Protein AF-A0A3D3MUW6-F1 (afdb_monomer_lite)

pLDDT: mean 79.42, std 16.76, range [38.03, 97.25]

Secondary structure (DSSP, 8-state):
-HHHHHHHHHHHHHHHHHHHHHHHHHHHHHHHHHHHHHHS--PEE-HHHHHHHSTT---HHHHHHHHHTT-S--EE-TTS-S-EEEEHHHHHHHHHHHHGGGG-------

Radius of gyration: 24.95 Å; chains: 1; bounding box: 66×31×61 Å

Structure (mmCIF, N/CA/C/O backbone):
data_AF-A0A3D3MUW6-F1
#
_entry.id   AF-A0A3D3MUW6-F1
#
loop_
_atom_site.group_PDB
_atom_site.id
_atom_site.type_symbol
_atom_site.label_atom_id
_atom_site.label_alt_id
_atom_site.label_comp_id
_atom_site.label_asym_id
_atom_site.label_entity_id
_atom_site.label_seq_id
_atom_site.pdbx_PDB_ins_code
_atom_site.Cartn_x
_atom_site.Cartn_y
_atom_site.Cartn_z
_atom_site.occupancy
_atom_site.B_iso_or_equiv
_atom_site.auth_seq_id
_atom_site.auth_comp_id
_atom_site.auth_asym_id
_atom_site.auth_atom_id
_atom_site.pdbx_PDB_model_num
ATOM 1 N N . MET A 1 1 ? -43.130 -19.830 37.886 1.00 59.03 1 MET A N 1
ATOM 2 C CA . MET A 1 1 ? -42.783 -20.223 36.500 1.00 59.03 1 MET A CA 1
ATOM 3 C C . MET A 1 1 ? -42.491 -19.011 35.620 1.00 59.03 1 MET A C 1
ATOM 5 O O . MET A 1 1 ? -41.406 -18.978 35.068 1.00 59.03 1 MET A O 1
ATOM 9 N N . ALA A 1 2 ? -43.364 -17.995 35.548 1.00 66.62 2 ALA A N 1
ATOM 10 C CA . ALA A 1 2 ? -43.111 -16.801 34.725 1.00 66.62 2 ALA A CA 1
ATOM 11 C C . ALA A 1 2 ? -41.842 -16.014 35.122 1.00 66.62 2 ALA A C 1
ATOM 13 O O . ALA A 1 2 ? -41.063 -15.651 34.258 1.00 66.62 2 ALA A O 1
ATOM 14 N N . THR A 1 3 ? -41.588 -15.816 36.419 1.00 74.19 3 THR A N 1
ATOM 15 C CA . THR A 1 3 ? -40.439 -15.041 36.931 1.00 74.19 3 THR A CA 1
ATOM 16 C C . THR A 1 3 ? -39.073 -15.655 36.615 1.00 74.19 3 THR A C 1
ATOM 18 O O . THR A 1 3 ? -38.129 -14.926 36.328 1.00 74.19 3 THR A O 1
ATOM 21 N N . GLU A 1 4 ? -38.971 -16.985 36.625 1.00 80.25 4 GLU A N 1
ATOM 22 C CA . GLU A 1 4 ? -37.731 -17.710 36.315 1.00 80.25 4 GLU A CA 1
ATOM 23 C C . GLU A 1 4 ? -37.340 -17.526 34.842 1.00 80.25 4 GLU A C 1
ATOM 25 O O . GLU A 1 4 ? -36.188 -17.249 34.518 1.00 80.25 4 GLU A O 1
ATOM 30 N N . GLN A 1 5 ? -38.332 -17.602 33.947 1.00 81.12 5 GLN A N 1
ATOM 31 C CA . GLN A 1 5 ? -38.128 -17.384 32.516 1.00 81.12 5 GLN A CA 1
ATOM 32 C C . GLN A 1 5 ? -37.751 -15.931 32.215 1.00 81.12 5 GLN A C 1
ATOM 34 O O . GLN A 1 5 ? -36.848 -15.693 31.417 1.00 81.12 5 GLN A O 1
ATOM 39 N N . THR A 1 6 ? -38.382 -14.952 32.870 1.00 82.44 6 THR A N 1
ATOM 40 C CA . THR A 1 6 ? -38.025 -13.536 32.681 1.00 82.44 6 THR A CA 1
ATOM 41 C C . THR A 1 6 ? -36.600 -13.237 33.152 1.00 82.44 6 THR A C 1
ATOM 43 O O . THR A 1 6 ? -35.892 -12.461 32.508 1.00 82.44 6 THR A O 1
ATOM 46 N N . ASN A 1 7 ? -36.152 -13.884 34.233 1.00 84.75 7 ASN A N 1
ATOM 47 C CA . ASN A 1 7 ? -34.780 -13.753 34.723 1.00 84.75 7 ASN A CA 1
ATOM 48 C C . ASN A 1 7 ? -33.766 -14.376 33.756 1.00 84.75 7 ASN A C 1
ATOM 50 O O . ASN A 1 7 ? -32.767 -13.736 33.438 1.00 84.75 7 ASN A O 1
ATOM 54 N N . GLN A 1 8 ? -34.047 -15.566 33.218 1.00 92.00 8 GLN A N 1
ATOM 55 C CA . GLN A 1 8 ? -33.185 -16.198 32.2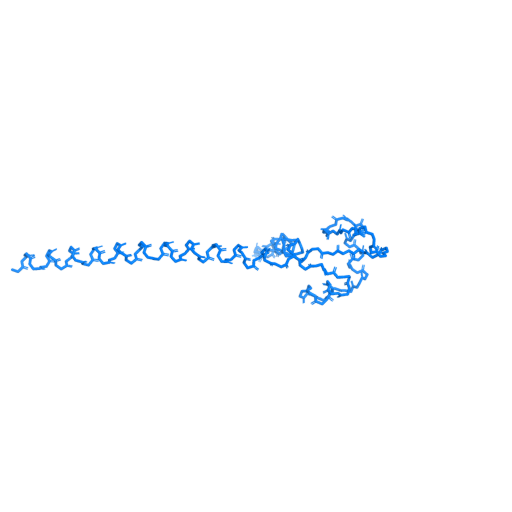10 1.00 92.00 8 GLN A CA 1
ATOM 56 C C . GLN A 1 8 ? -33.076 -15.368 30.927 1.00 92.00 8 GLN A C 1
ATOM 58 O O . GLN A 1 8 ? -31.987 -15.221 30.377 1.00 92.00 8 GLN A O 1
ATOM 63 N N . ILE A 1 9 ? -34.185 -14.788 30.459 1.00 91.69 9 ILE A N 1
ATOM 64 C CA . ILE A 1 9 ? -34.180 -13.923 29.271 1.00 91.69 9 ILE A CA 1
ATOM 65 C C . ILE A 1 9 ? -33.343 -12.666 29.525 1.00 91.69 9 ILE A C 1
ATOM 67 O O . ILE A 1 9 ? -32.526 -12.305 28.681 1.00 91.69 9 ILE A O 1
ATOM 71 N N . SER A 1 10 ? -33.499 -12.035 30.690 1.00 90.00 10 SER A N 1
ATOM 72 C CA . SER A 1 10 ? -32.708 -10.855 31.066 1.00 90.00 10 SER A CA 1
ATOM 73 C C . SER A 1 10 ? -31.211 -11.173 31.133 1.00 90.00 10 SER A C 1
ATOM 75 O O . SER A 1 10 ? -30.393 -10.410 30.626 1.00 90.00 10 SER A O 1
ATOM 77 N N . GLN A 1 11 ? -30.850 -12.331 31.693 1.00 92.94 11 GLN A N 1
ATOM 78 C CA . GLN A 1 11 ? -29.459 -12.776 31.773 1.00 92.94 11 GLN A CA 1
ATOM 79 C C . GLN A 1 11 ? -28.852 -13.018 30.383 1.00 92.94 11 GLN A C 1
ATOM 81 O O . GLN A 1 11 ? -27.758 -12.538 30.097 1.00 92.94 11 GLN A O 1
ATOM 86 N N . LEU A 1 12 ? -29.576 -13.694 29.488 1.00 93.12 12 LEU A N 1
ATOM 87 C CA . LEU A 1 12 ? -29.111 -13.917 28.116 1.00 93.12 12 LEU A CA 1
ATOM 88 C C . LEU A 1 12 ? -28.9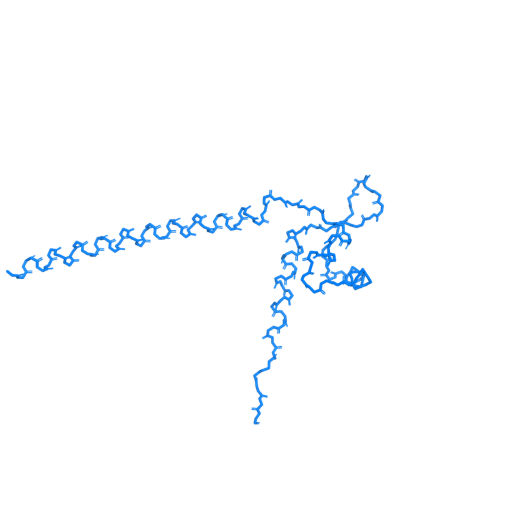60 -12.607 27.331 1.00 93.12 12 LEU A C 1
ATOM 90 O O . LEU A 1 12 ? -28.038 -12.473 26.529 1.00 93.12 12 LEU A O 1
ATOM 94 N N . GLN A 1 13 ? -29.840 -11.627 27.550 1.00 92.81 13 GLN A N 1
ATOM 95 C CA . GLN A 1 13 ? -29.723 -10.307 26.919 1.00 92.81 13 GLN A CA 1
ATOM 96 C C . GLN A 1 13 ? -28.451 -9.572 27.357 1.00 92.81 13 GLN A C 1
ATOM 98 O O . GLN A 1 13 ? -27.784 -8.961 26.518 1.00 92.81 13 GLN A O 1
ATOM 103 N N . GLU A 1 14 ? -28.099 -9.671 28.638 1.00 95.38 14 GLU A N 1
ATOM 104 C CA . GLU A 1 14 ? -26.874 -9.100 29.197 1.00 95.38 14 GLU A CA 1
ATOM 105 C C . GLU A 1 14 ? -25.624 -9.773 28.606 1.00 95.38 14 GLU A C 1
ATOM 107 O O . GLU A 1 14 ? -24.720 -9.096 28.114 1.00 95.38 14 GLU A O 1
ATOM 112 N N . GLU A 1 15 ? -25.599 -11.107 28.550 1.00 95.00 15 GLU A N 1
ATOM 113 C CA . GLU A 1 15 ? -24.484 -11.866 27.966 1.00 95.00 15 GLU A CA 1
ATOM 114 C C . GLU A 1 15 ? -24.287 -11.541 26.474 1.00 95.00 15 GLU A C 1
ATOM 116 O O . GLU A 1 15 ? -23.163 -11.326 26.015 1.00 95.00 15 GLU A O 1
ATOM 121 N N . VAL A 1 16 ? -25.375 -11.414 25.706 1.00 96.50 16 VAL A N 1
ATOM 122 C CA . VAL A 1 16 ? -25.315 -11.004 24.292 1.00 96.50 16 VAL A CA 1
ATOM 123 C C . VAL A 1 16 ? -24.804 -9.568 24.144 1.00 96.50 16 VAL A C 1
ATOM 125 O O . VAL A 1 16 ? -24.046 -9.277 23.212 1.00 96.50 16 VAL A O 1
ATOM 128 N N . ALA A 1 17 ? -25.185 -8.659 25.045 1.00 95.62 17 ALA A N 1
ATOM 129 C CA . ALA A 1 17 ? -24.693 -7.285 25.029 1.00 95.62 17 ALA A CA 1
ATOM 130 C C . ALA A 1 17 ? -23.179 -7.226 25.289 1.00 95.62 17 ALA A C 1
ATOM 132 O O . ALA A 1 17 ? -22.467 -6.521 24.567 1.00 95.62 17 ALA A O 1
ATOM 133 N N . GLN A 1 18 ? -22.687 -8.016 26.247 1.00 96.19 18 GLN A N 1
ATOM 134 C CA . GLN A 1 18 ? -21.261 -8.137 26.551 1.00 96.19 18 GLN A CA 1
ATOM 135 C C . GLN A 1 18 ? -20.486 -8.737 25.376 1.00 96.19 18 GLN A C 1
ATOM 137 O O . GLN A 1 18 ? -19.500 -8.148 24.936 1.00 96.19 18 GLN A O 1
ATOM 142 N N . LEU A 1 19 ? -20.980 -9.830 24.784 1.00 97.25 19 LEU A N 1
ATOM 143 C CA . LEU A 1 19 ? -20.376 -10.429 23.590 1.00 97.25 19 LEU A CA 1
ATOM 144 C C . LEU A 1 19 ? -20.288 -9.429 22.434 1.00 97.25 19 LEU A C 1
ATOM 146 O O . LEU A 1 19 ? -19.250 -9.328 21.780 1.00 97.25 19 LEU A O 1
ATOM 150 N N . ARG A 1 20 ? -21.351 -8.651 22.191 1.00 96.06 20 ARG A N 1
ATOM 151 C CA . ARG A 1 20 ? -21.351 -7.623 21.143 1.00 96.06 20 ARG A CA 1
ATOM 152 C C . ARG A 1 20 ? -20.299 -6.548 21.409 1.00 96.06 20 ARG A C 1
ATOM 154 O O . ARG A 1 20 ? -19.605 -6.160 20.471 1.00 96.06 20 ARG A O 1
ATOM 161 N N . ALA A 1 21 ? -20.167 -6.092 22.653 1.00 95.19 21 ALA A N 1
ATOM 162 C CA . ALA A 1 21 ? -19.160 -5.106 23.034 1.00 95.19 21 ALA A CA 1
ATOM 163 C C . ALA A 1 21 ? -17.737 -5.647 22.821 1.00 95.19 21 ALA A C 1
ATOM 165 O O . ALA A 1 21 ? -16.923 -4.998 22.164 1.00 95.19 21 ALA A O 1
ATOM 166 N N . THR A 1 22 ? -17.460 -6.875 23.274 1.00 94.12 22 THR A N 1
ATOM 167 C CA . THR A 1 22 ? -16.157 -7.522 23.066 1.00 94.12 22 THR A CA 1
ATOM 168 C C . THR A 1 22 ? -15.852 -7.711 21.581 1.00 94.12 22 THR A C 1
ATOM 170 O O . THR A 1 22 ? -14.740 -7.424 21.144 1.00 94.12 22 THR A O 1
ATOM 173 N N . LEU A 1 23 ? -16.832 -8.133 20.774 1.00 95.56 23 LEU A N 1
ATOM 174 C CA . LEU A 1 23 ? -16.657 -8.269 19.326 1.00 95.56 23 LEU A CA 1
ATOM 175 C C . LEU A 1 23 ? -16.350 -6.928 18.655 1.00 95.56 23 LEU A C 1
ATOM 177 O O . LEU A 1 23 ? -15.482 -6.876 17.788 1.00 95.56 23 LEU A O 1
ATOM 181 N N . GLN A 1 24 ? -17.019 -5.843 19.052 1.00 93.69 24 GLN A N 1
ATOM 182 C CA . GLN A 1 24 ? -16.726 -4.506 18.527 1.00 93.69 24 GLN A CA 1
ATOM 183 C C . GLN A 1 24 ? -15.299 -4.063 18.862 1.00 93.69 24 GLN A C 1
ATOM 185 O O . GLN A 1 24 ? -14.616 -3.513 18.000 1.00 93.69 24 GLN A O 1
ATOM 190 N N . GLU A 1 25 ? -14.828 -4.347 20.073 1.00 94.50 25 GLU A N 1
ATOM 191 C CA . GLU A 1 25 ? -13.474 -4.003 20.499 1.00 94.50 25 GLU A CA 1
ATOM 192 C C . GLU A 1 25 ? -12.404 -4.846 19.786 1.00 94.50 25 GLU A C 1
ATOM 194 O O . GLU A 1 25 ? -11.394 -4.311 19.325 1.00 94.50 25 GLU A O 1
ATOM 199 N N . VAL A 1 26 ? -12.642 -6.151 19.617 1.00 91.69 26 VAL A N 1
ATOM 200 C CA . VAL A 1 26 ? -11.769 -7.025 18.819 1.00 91.69 26 VAL A CA 1
ATOM 201 C C . VAL A 1 26 ? -11.731 -6.557 17.365 1.00 91.69 26 VAL A C 1
ATOM 203 O O . VAL A 1 26 ? -10.650 -6.444 16.795 1.00 91.69 26 VAL A O 1
ATOM 206 N N . LEU A 1 27 ? -12.879 -6.222 16.770 1.00 85.56 27 LEU A N 1
ATOM 207 C CA . LEU A 1 27 ? -12.943 -5.703 15.402 1.00 85.56 27 LEU A CA 1
ATOM 208 C C . LEU A 1 27 ? -12.206 -4.367 15.249 1.00 85.56 27 LEU A C 1
ATOM 210 O O . LEU A 1 27 ? -11.561 -4.157 14.224 1.00 85.56 27 LEU A O 1
ATOM 214 N N . ALA A 1 28 ? -12.275 -3.476 16.242 1.00 83.38 28 ALA A N 1
ATOM 215 C CA . ALA A 1 28 ? -11.510 -2.229 16.241 1.00 83.38 28 ALA A CA 1
ATOM 216 C C . ALA A 1 28 ? -10.000 -2.509 16.258 1.00 83.38 28 ALA A C 1
ATOM 218 O O . ALA A 1 28 ? -9.282 -2.040 15.379 1.00 83.38 28 ALA A O 1
ATOM 219 N N . ARG A 1 29 ? -9.537 -3.382 17.163 1.00 84.25 29 ARG A N 1
ATOM 220 C CA . ARG A 1 29 ? -8.124 -3.786 17.228 1.00 84.25 29 ARG A CA 1
ATOM 221 C C . ARG A 1 29 ? -7.639 -4.475 15.956 1.00 84.25 29 ARG A C 1
ATOM 223 O O . ARG A 1 29 ? -6.516 -4.236 15.531 1.00 84.25 29 ARG A O 1
ATOM 230 N N . VAL A 1 30 ? -8.463 -5.320 15.337 1.00 82.81 30 VAL A N 1
ATOM 231 C CA . VAL A 1 30 ? -8.124 -5.970 14.061 1.00 82.81 30 VAL A CA 1
ATOM 232 C C . VAL A 1 30 ? -7.981 -4.937 12.946 1.00 82.81 30 VAL A C 1
ATOM 234 O O . VAL A 1 30 ? -7.041 -5.043 12.166 1.00 82.81 30 VAL A O 1
ATOM 237 N N . LYS A 1 31 ? -8.846 -3.915 12.884 1.00 72.06 31 LYS A N 1
ATOM 238 C CA . LYS A 1 31 ? -8.697 -2.813 11.918 1.00 72.06 31 LYS A CA 1
ATOM 239 C C . LYS A 1 31 ? -7.397 -2.049 12.132 1.00 72.06 31 LYS A C 1
ATOM 241 O O . LYS A 1 31 ? -6.696 -1.799 11.158 1.00 72.06 31 LYS A O 1
ATOM 246 N N . ASP A 1 32 ? -7.053 -1.745 13.379 1.00 68.81 32 ASP A N 1
ATOM 247 C CA . ASP A 1 32 ? -5.793 -1.077 13.698 1.00 68.81 32 ASP A CA 1
ATOM 248 C C . ASP A 1 32 ? -4.605 -1.948 13.273 1.00 68.81 32 ASP A C 1
ATOM 250 O O . ASP A 1 32 ? -3.723 -1.477 12.566 1.00 68.81 32 ASP A O 1
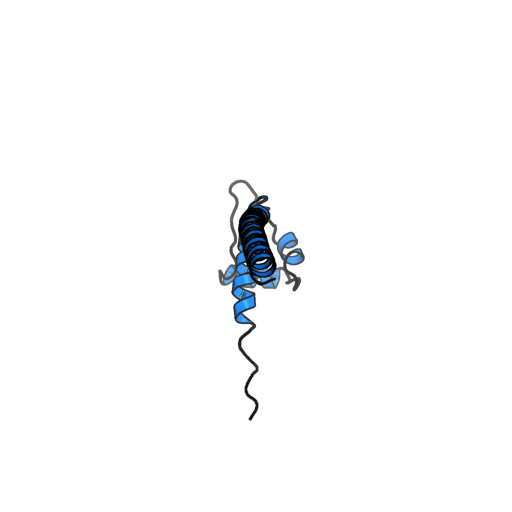ATOM 254 N N . ILE A 1 33 ? -4.612 -3.245 13.600 1.00 66.00 33 ILE A N 1
ATOM 255 C CA . ILE A 1 33 ? -3.573 -4.195 13.169 1.00 66.00 33 ILE A CA 1
ATOM 256 C C . ILE A 1 33 ? -3.482 -4.263 11.643 1.00 66.00 33 ILE A C 1
ATOM 258 O O . ILE A 1 33 ? -2.380 -4.284 11.113 1.00 66.00 33 ILE A O 1
ATOM 262 N N . GLN A 1 34 ? -4.605 -4.276 10.929 1.00 56.69 34 GLN A N 1
ATOM 263 C CA . GLN A 1 34 ? -4.623 -4.335 9.469 1.00 56.69 34 GLN A CA 1
ATOM 264 C C . GLN A 1 34 ? -4.074 -3.044 8.838 1.00 56.69 34 GLN A C 1
ATOM 266 O O . GLN A 1 34 ? -3.392 -3.111 7.820 1.00 56.69 34 GLN A O 1
ATOM 271 N N . ILE A 1 35 ? -4.295 -1.892 9.479 1.00 54.00 35 ILE A N 1
ATOM 272 C CA . ILE A 1 35 ? -3.702 -0.603 9.099 1.00 54.00 35 ILE A CA 1
ATOM 273 C C . ILE A 1 35 ? -2.194 -0.588 9.423 1.00 54.00 35 ILE A C 1
ATOM 275 O O . ILE A 1 35 ? -1.385 -0.222 8.577 1.00 54.00 35 ILE A O 1
ATOM 279 N N . TYR A 1 36 ? -1.769 -1.057 10.600 1.00 44.09 36 TYR A N 1
ATOM 280 C CA . TYR A 1 36 ? -0.352 -1.076 10.993 1.00 44.09 36 TYR A CA 1
ATOM 281 C C . TYR A 1 36 ? 0.477 -2.171 10.293 1.00 44.09 36 TYR A C 1
ATOM 283 O O . TYR A 1 36 ? 1.668 -1.969 10.064 1.00 44.09 36 TYR A O 1
ATOM 291 N N . GLN A 1 37 ? -0.124 -3.296 9.884 1.00 46.75 37 GLN A N 1
ATOM 292 C CA . GLN A 1 37 ? 0.529 -4.317 9.050 1.00 46.75 37 GLN A CA 1
ATOM 293 C C . GLN A 1 37 ? 0.785 -3.827 7.617 1.00 46.75 37 GLN A C 1
ATOM 295 O O . GLN A 1 37 ? 1.691 -4.341 6.969 1.00 46.75 37 GLN A O 1
ATOM 300 N N . TRP A 1 38 ? 0.036 -2.827 7.140 1.00 47.22 38 TRP A N 1
ATOM 301 C CA . TRP A 1 38 ? 0.195 -2.230 5.806 1.00 47.22 38 TRP A CA 1
ATOM 302 C C . TRP A 1 38 ? 1.146 -1.024 5.751 1.00 47.22 38 TRP A C 1
ATOM 304 O O . TRP A 1 38 ? 1.549 -0.622 4.666 1.00 47.22 38 TRP A O 1
ATOM 314 N N . HIS A 1 39 ? 1.552 -0.470 6.897 1.00 47.72 39 HIS A N 1
ATOM 315 C CA . HIS A 1 39 ? 2.416 0.721 6.953 1.00 47.72 39 H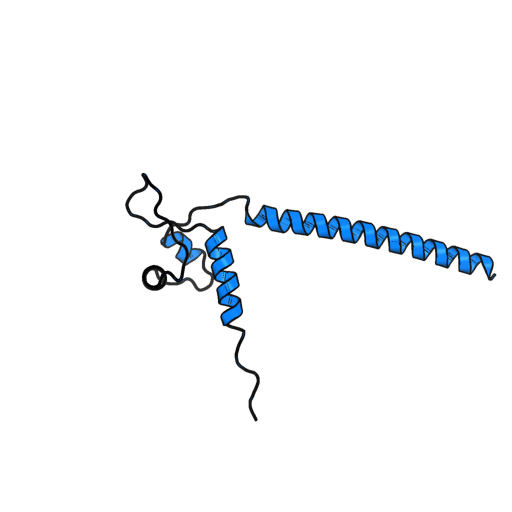IS A CA 1
ATOM 316 C C . HIS A 1 39 ? 3.718 0.524 7.750 1.00 47.72 39 HIS A C 1
ATOM 318 O O . HIS A 1 39 ? 4.524 1.443 7.858 1.00 47.72 39 HIS A O 1
ATOM 324 N N . GLY A 1 40 ? 3.949 -0.657 8.330 1.00 44.47 40 GLY A N 1
ATOM 325 C CA . GLY A 1 40 ? 5.069 -0.886 9.252 1.00 44.47 40 GLY A CA 1
ATOM 326 C C . GLY A 1 40 ? 6.439 -1.119 8.609 1.00 44.47 40 GLY A C 1
ATOM 327 O O . GLY A 1 40 ? 7.427 -1.214 9.335 1.00 44.47 40 GLY A O 1
ATOM 328 N N . ASN A 1 41 ? 6.527 -1.254 7.284 1.00 52.38 41 ASN A N 1
ATOM 329 C CA . ASN A 1 41 ? 7.796 -1.508 6.609 1.00 52.38 41 ASN A CA 1
ATOM 330 C C . ASN A 1 41 ? 7.707 -1.039 5.150 1.00 52.38 41 ASN A C 1
ATOM 332 O O . ASN A 1 41 ? 7.454 -1.832 4.243 1.00 52.38 41 ASN A O 1
ATOM 336 N N . ASP A 1 42 ? 7.832 0.272 4.946 1.00 65.25 42 ASP A N 1
ATOM 337 C CA . ASP A 1 42 ? 7.913 0.905 3.627 1.00 65.25 42 ASP A CA 1
ATOM 338 C C . ASP A 1 42 ? 9.205 0.451 2.927 1.00 65.25 42 ASP A C 1
ATOM 340 O O . ASP A 1 42 ? 10.245 1.114 2.942 1.00 65.25 42 ASP A O 1
ATOM 344 N N . HIS A 1 43 ? 9.154 -0.752 2.360 1.00 80.56 43 HIS A N 1
ATOM 345 C CA . HIS A 1 43 ? 10.242 -1.308 1.584 1.00 80.56 43 HIS A CA 1
ATOM 346 C C . HIS A 1 43 ? 10.270 -0.640 0.217 1.00 80.56 43 HIS A C 1
ATOM 348 O O . HIS A 1 43 ? 9.273 -0.579 -0.509 1.00 80.56 43 HIS A O 1
ATOM 354 N N . TRP A 1 44 ? 11.456 -0.159 -0.129 1.00 86.69 44 TRP A N 1
ATOM 355 C CA . TRP A 1 44 ? 11.772 0.276 -1.474 1.00 86.69 44 TRP A CA 1
ATOM 356 C C . TRP A 1 44 ? 12.056 -0.953 -2.330 1.00 86.69 44 TRP A C 1
ATOM 358 O O . TRP A 1 44 ? 12.973 -1.718 -2.038 1.00 86.69 44 TRP A O 1
ATOM 368 N N . LEU A 1 45 ? 11.273 -1.124 -3.387 1.00 87.69 45 LEU A N 1
ATOM 369 C CA . LEU A 1 45 ? 11.450 -2.164 -4.389 1.00 87.69 45 LEU A CA 1
ATOM 370 C C . LEU A 1 45 ? 12.226 -1.595 -5.577 1.00 87.69 45 LEU A C 1
ATOM 372 O O . LEU A 1 45 ? 11.946 -0.481 -6.033 1.00 87.69 45 LEU A O 1
ATOM 376 N N . SER A 1 46 ? 13.177 -2.366 -6.102 1.00 90.06 46 SER A N 1
ATOM 377 C CA . SER A 1 46 ? 13.769 -2.107 -7.418 1.00 90.06 46 SER A CA 1
ATOM 378 C C . SER A 1 46 ? 12.812 -2.518 -8.548 1.00 90.06 46 SER A C 1
ATOM 380 O O . SER A 1 46 ? 11.741 -3.075 -8.307 1.00 90.06 46 SER A O 1
ATOM 382 N N . VAL A 1 47 ? 13.180 -2.258 -9.809 1.00 89.62 47 VAL A N 1
ATOM 383 C CA . VAL A 1 47 ? 12.393 -2.727 -10.967 1.00 89.62 47 VAL A CA 1
ATOM 384 C C . VAL A 1 47 ? 12.320 -4.256 -10.985 1.00 89.62 47 VAL A C 1
ATOM 386 O O . VAL A 1 47 ? 11.279 -4.813 -11.323 1.00 89.62 47 VAL A O 1
ATOM 389 N N . GLU A 1 48 ? 13.414 -4.933 -10.639 1.00 90.06 48 GLU A N 1
ATOM 390 C CA . GLU A 1 48 ? 13.495 -6.387 -10.529 1.00 90.06 48 GLU A CA 1
ATOM 391 C C . GLU A 1 48 ? 12.561 -6.913 -9.438 1.00 90.06 48 GLU A C 1
ATOM 393 O O . GLU A 1 48 ? 11.691 -7.732 -9.737 1.00 90.06 48 GLU A O 1
ATOM 398 N N . ASP A 1 49 ? 12.673 -6.372 -8.222 1.00 90.19 49 ASP A N 1
ATOM 399 C CA . ASP A 1 49 ? 11.834 -6.784 -7.090 1.00 90.19 49 ASP A CA 1
ATOM 400 C C . ASP A 1 49 ? 10.354 -6.517 -7.382 1.00 90.19 49 ASP A C 1
ATOM 402 O O . ASP A 1 49 ? 9.494 -7.331 -7.064 1.00 90.19 49 ASP A O 1
ATOM 406 N N . LEU A 1 50 ? 10.038 -5.409 -8.060 1.00 91.12 50 LEU A N 1
ATOM 407 C CA . LEU A 1 50 ? 8.676 -5.085 -8.474 1.00 91.12 50 LEU A CA 1
ATOM 408 C C . LEU A 1 50 ? 8.091 -6.122 -9.447 1.00 91.12 50 LEU A C 1
ATOM 410 O O . LEU A 1 50 ? 6.903 -6.443 -9.367 1.00 91.12 50 LEU A O 1
ATOM 414 N N . CYS A 1 51 ? 8.900 -6.640 -10.377 1.00 90.88 51 CYS A N 1
ATOM 415 C CA . CYS A 1 51 ? 8.457 -7.678 -11.310 1.00 90.88 51 CYS A CA 1
ATOM 416 C C . CYS A 1 51 ? 8.119 -8.980 -10.571 1.00 90.88 51 CYS A C 1
ATOM 418 O O . CYS A 1 51 ? 7.159 -9.657 -10.931 1.00 90.88 51 CYS A O 1
ATOM 420 N N . GLU A 1 52 ? 8.876 -9.329 -9.531 1.00 90.62 52 GLU A N 1
ATOM 421 C CA . GLU A 1 52 ? 8.590 -10.496 -8.688 1.00 90.62 52 GLU A CA 1
ATOM 422 C C . GLU A 1 52 ? 7.400 -10.252 -7.754 1.00 90.62 52 GLU A C 1
ATOM 424 O O . GLU A 1 52 ? 6.592 -11.152 -7.531 1.00 90.62 52 GLU A O 1
ATOM 429 N N . TYR A 1 53 ? 7.257 -9.022 -7.263 1.00 89.25 53 TYR A N 1
ATOM 430 C CA . TYR A 1 53 ? 6.219 -8.625 -6.320 1.00 89.25 53 TYR A CA 1
ATOM 431 C C . TYR A 1 53 ? 4.811 -8.644 -6.929 1.00 89.25 53 TYR A C 1
ATOM 433 O O . TYR A 1 53 ? 3.842 -9.054 -6.287 1.00 89.25 53 TYR A O 1
ATOM 441 N N . ILE A 1 54 ? 4.670 -8.204 -8.182 1.00 88.06 54 ILE A N 1
ATOM 442 C CA . ILE A 1 54 ? 3.367 -8.164 -8.849 1.00 88.06 54 ILE A CA 1
ATOM 443 C C . ILE A 1 54 ? 2.946 -9.593 -9.248 1.00 88.06 54 ILE A C 1
ATOM 445 O O . ILE A 1 54 ? 3.666 -10.238 -10.007 1.00 88.06 54 ILE A O 1
ATOM 449 N N . PRO A 1 55 ? 1.739 -10.073 -8.872 1.00 84.12 55 PRO A N 1
ATOM 450 C CA . PRO A 1 55 ? 1.317 -11.463 -9.111 1.00 84.12 55 PRO A CA 1
ATOM 451 C C . PRO A 1 55 ? 1.290 -11.916 -10.577 1.00 84.12 55 PRO A C 1
ATOM 453 O O . PRO A 1 55 ? 1.349 -13.106 -10.862 1.00 84.12 55 PRO A O 1
ATOM 456 N N . SER A 1 56 ? 1.145 -10.982 -11.522 1.00 85.69 56 SER A N 1
ATOM 457 C CA . SER A 1 56 ? 1.182 -11.287 -12.958 1.00 85.69 56 SER A CA 1
ATOM 458 C C . SER A 1 56 ? 2.602 -11.412 -13.515 1.00 85.69 56 SER A C 1
ATOM 460 O O . SER A 1 56 ? 2.748 -11.626 -14.714 1.00 85.69 56 SER A O 1
ATOM 462 N N . HIS A 1 57 ? 3.621 -11.191 -12.683 1.00 87.75 57 HIS A N 1
ATOM 463 C CA . HIS A 1 57 ? 5.040 -11.185 -13.026 1.00 87.75 57 HIS A CA 1
ATOM 464 C C . HIS A 1 57 ? 5.356 -10.431 -14.328 1.00 87.75 57 HIS A C 1
ATOM 466 O O . HIS A 1 57 ? 5.822 -11.023 -15.306 1.00 87.75 57 HIS A O 1
ATOM 472 N N . PRO A 1 58 ? 5.038 -9.122 -14.395 1.00 90.12 58 PRO A N 1
ATOM 473 C CA . PRO A 1 58 ? 5.234 -8.339 -15.606 1.00 90.12 58 PRO A CA 1
ATOM 474 C C . PRO A 1 58 ? 6.717 -8.279 -15.984 1.00 90.12 58 PRO A C 1
ATOM 476 O O . PRO A 1 58 ? 7.592 -8.185 -15.1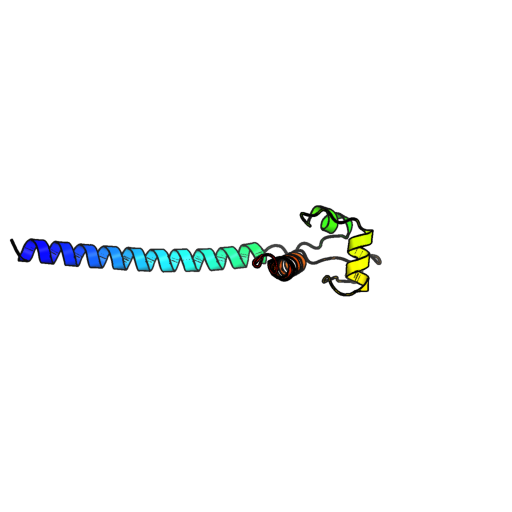29 1.00 90.12 58 PRO A O 1
ATOM 479 N N . ALA A 1 59 ? 7.012 -8.268 -17.285 1.00 93.19 59 ALA A N 1
ATOM 480 C CA . ALA A 1 59 ? 8.372 -8.033 -17.755 1.00 93.19 59 ALA A CA 1
ATOM 481 C C . ALA A 1 59 ? 8.800 -6.580 -17.479 1.00 93.19 59 ALA A C 1
ATOM 483 O O . ALA A 1 59 ? 7.974 -5.664 -17.516 1.00 93.19 59 ALA A O 1
ATOM 484 N N . LYS A 1 60 ? 10.111 -6.334 -17.325 1.00 91.81 60 LYS A N 1
ATOM 485 C CA . LYS A 1 60 ? 10.666 -4.977 -17.122 1.00 91.81 60 LYS A CA 1
ATOM 486 C C . LYS A 1 60 ? 10.173 -3.978 -18.171 1.00 91.81 60 LYS A C 1
ATOM 488 O O . LYS A 1 60 ? 9.872 -2.836 -17.850 1.00 91.81 60 LYS A O 1
ATOM 493 N N . GLN A 1 61 ? 10.036 -4.416 -19.425 1.00 92.81 61 GLN A N 1
ATOM 494 C CA . GLN A 1 61 ? 9.510 -3.584 -20.510 1.00 92.81 61 GLN A CA 1
ATOM 495 C C . GLN A 1 61 ? 8.080 -3.097 -20.238 1.00 92.81 61 GLN A C 1
ATOM 497 O O . GLN A 1 61 ? 7.762 -1.944 -20.518 1.00 92.81 61 GLN A O 1
ATOM 502 N N . THR A 1 62 ? 7.229 -3.947 -19.664 1.00 92.75 62 THR A N 1
ATOM 503 C CA . THR A 1 62 ? 5.864 -3.587 -19.270 1.00 92.75 62 THR A CA 1
ATOM 504 C C . THR A 1 62 ? 5.878 -2.557 -18.144 1.00 92.75 62 THR A C 1
ATOM 506 O O . THR A 1 62 ? 5.163 -1.560 -18.234 1.00 92.75 62 THR A O 1
ATOM 509 N N . VAL A 1 63 ? 6.746 -2.741 -17.142 1.00 91.12 63 VAL A N 1
ATOM 510 C CA . VAL A 1 63 ? 6.945 -1.775 -16.047 1.00 91.12 63 VAL A CA 1
ATOM 511 C C . VAL A 1 63 ? 7.406 -0.420 -16.587 1.00 91.12 63 VAL A C 1
ATOM 513 O O . VAL A 1 63 ? 6.825 0.609 -16.247 1.00 91.12 63 VAL A O 1
ATOM 516 N N . TYR A 1 64 ? 8.388 -0.397 -17.493 1.00 92.25 64 TYR A N 1
ATOM 517 C CA . TYR A 1 64 ? 8.804 0.837 -18.165 1.00 92.25 64 TYR A CA 1
ATOM 518 C C . TYR A 1 64 ? 7.676 1.463 -18.995 1.00 92.25 64 TYR A C 1
ATOM 520 O O . TYR A 1 64 ? 7.544 2.684 -19.013 1.00 92.25 64 TYR A O 1
ATOM 528 N N . GLY A 1 65 ? 6.817 0.654 -19.620 1.00 93.50 65 GLY A N 1
ATOM 529 C CA . GLY A 1 65 ? 5.607 1.136 -20.286 1.00 93.50 65 GLY A CA 1
ATOM 530 C C . GLY A 1 65 ? 4.663 1.874 -19.332 1.00 93.50 65 GLY A C 1
ATOM 531 O O . GLY A 1 65 ? 4.168 2.948 -19.669 1.00 93.50 65 GLY A O 1
ATOM 532 N N . TRP A 1 66 ? 4.452 1.346 -18.124 1.00 93.06 66 TRP A N 1
ATOM 533 C CA . TRP A 1 66 ? 3.658 2.015 -17.088 1.00 93.06 66 TRP A CA 1
ATOM 534 C C . TRP A 1 66 ? 4.316 3.300 -16.586 1.00 93.06 66 TRP A C 1
ATOM 536 O O . TRP A 1 66 ? 3.627 4.306 -16.428 1.00 93.06 66 TRP A O 1
ATOM 546 N N . LEU A 1 67 ? 5.640 3.299 -16.408 1.00 90.81 67 LEU A N 1
ATOM 547 C CA . LEU A 1 67 ? 6.408 4.486 -16.022 1.00 90.81 67 LEU A CA 1
ATOM 548 C C . LEU A 1 67 ? 6.280 5.614 -17.052 1.00 90.81 67 LEU A C 1
ATOM 550 O O . LEU A 1 67 ? 6.037 6.758 -16.681 1.00 90.81 67 LEU A O 1
ATOM 554 N N . CYS A 1 68 ? 6.396 5.303 -18.346 1.00 89.56 68 CYS A N 1
ATOM 555 C CA . CYS A 1 68 ? 6.249 6.294 -19.416 1.00 89.56 68 CYS A CA 1
ATOM 556 C C . CYS A 1 68 ? 4.850 6.921 -19.463 1.00 89.56 68 CYS A C 1
ATOM 558 O O . CYS A 1 68 ? 4.708 8.066 -19.886 1.00 89.56 68 CYS A O 1
ATOM 560 N N . ARG A 1 69 ? 3.822 6.176 -19.046 1.00 91.81 69 ARG A N 1
ATOM 561 C CA . ARG A 1 69 ? 2.437 6.660 -18.972 1.00 91.81 69 ARG A CA 1
ATOM 562 C C . ARG A 1 69 ? 2.089 7.289 -17.623 1.00 91.81 69 ARG A C 1
ATOM 564 O O . ARG A 1 69 ? 0.961 7.734 -17.461 1.00 91.81 69 ARG A O 1
ATOM 571 N N . TYR A 1 70 ? 3.034 7.331 -16.679 1.00 87.62 70 TYR A N 1
ATOM 572 C CA . TYR A 1 70 ? 2.800 7.743 -15.290 1.00 87.62 70 TYR A CA 1
ATOM 573 C C . TYR A 1 70 ? 1.661 6.962 -14.613 1.00 87.62 70 TYR A C 1
ATOM 575 O O . TYR A 1 70 ? 0.995 7.469 -13.715 1.00 87.62 70 TYR A O 1
ATOM 583 N N . ASP A 1 71 ? 1.435 5.717 -15.044 1.00 89.44 71 ASP A N 1
ATOM 584 C CA . ASP A 1 71 ? 0.366 4.882 -14.500 1.00 89.44 71 ASP A CA 1
ATOM 585 C C . ASP A 1 71 ? 0.729 4.341 -13.120 1.00 89.44 71 ASP A C 1
ATOM 587 O O . ASP A 1 71 ? -0.171 4.106 -12.321 1.00 89.44 71 ASP A O 1
ATOM 591 N N . ILE A 1 72 ? 2.020 4.102 -12.867 1.00 90.12 72 ILE A N 1
ATOM 592 C CA . ILE A 1 72 ? 2.548 3.469 -11.654 1.00 90.12 72 ILE A CA 1
ATOM 593 C C . ILE A 1 72 ? 3.376 4.477 -10.835 1.00 90.12 72 ILE A C 1
ATOM 595 O O . ILE A 1 72 ? 4.195 5.191 -11.425 1.00 90.12 72 ILE A O 1
ATOM 599 N N . PRO A 1 73 ? 3.190 4.557 -9.504 1.00 90.88 73 PRO A N 1
ATOM 600 C CA . PRO A 1 73 ? 3.985 5.435 -8.646 1.00 90.88 73 PRO A CA 1
ATOM 601 C C . PRO A 1 73 ? 5.457 5.018 -8.625 1.00 90.88 73 PRO A C 1
ATOM 603 O O . PRO A 1 73 ? 5.762 3.841 -8.455 1.00 90.88 73 PRO A O 1
ATOM 606 N N . ALA A 1 74 ? 6.372 5.968 -8.817 1.00 91.25 74 ALA A N 1
ATOM 607 C CA . ALA A 1 74 ? 7.806 5.707 -8.809 1.00 91.25 74 ALA A CA 1
ATOM 608 C C . ALA A 1 74 ? 8.593 6.932 -8.350 1.00 91.25 74 ALA A C 1
ATOM 610 O O . ALA A 1 74 ? 8.259 8.072 -8.682 1.00 91.25 74 ALA A O 1
ATOM 611 N N . TYR A 1 75 ? 9.694 6.679 -7.651 1.00 89.56 75 TYR A N 1
ATOM 612 C CA . TYR A 1 75 ? 10.525 7.705 -7.044 1.00 89.56 75 TYR A CA 1
ATOM 613 C C . TYR A 1 75 ? 11.972 7.600 -7.484 1.00 89.56 75 TYR A C 1
ATOM 615 O O . TYR A 1 75 ? 12.515 6.527 -7.749 1.00 89.56 75 TYR A O 1
ATOM 623 N N . ARG A 1 76 ? 12.626 8.758 -7.510 1.00 86.56 76 ARG A N 1
ATOM 624 C CA . ARG A 1 76 ? 14.075 8.851 -7.627 1.00 86.56 76 ARG A CA 1
ATOM 625 C C . ARG A 1 76 ? 14.644 9.182 -6.257 1.00 86.56 76 ARG A C 1
ATOM 627 O O . ARG A 1 76 ? 14.421 10.283 -5.763 1.00 86.56 76 ARG A O 1
ATOM 634 N N . ILE A 1 77 ? 15.402 8.256 -5.681 1.00 79.31 77 ILE A N 1
ATOM 635 C CA . ILE A 1 77 ? 16.052 8.470 -4.387 1.00 79.31 77 ILE A CA 1
ATOM 636 C C . ILE A 1 77 ? 17.344 9.275 -4.605 1.00 79.31 77 ILE A C 1
ATOM 638 O O . ILE A 1 77 ? 18.217 8.830 -5.357 1.00 79.31 77 ILE A O 1
ATOM 642 N N . PRO A 1 78 ? 17.501 10.459 -3.984 1.00 75.12 78 PRO A N 1
ATOM 643 C CA . PRO A 1 78 ? 18.741 11.224 -4.062 1.00 75.12 78 PRO A CA 1
ATOM 644 C C . PRO A 1 78 ? 19.917 10.430 -3.477 1.00 75.12 78 PRO A C 1
ATOM 646 O O . PRO A 1 78 ? 19.814 9.877 -2.388 1.00 75.12 78 PRO A O 1
ATOM 649 N N . GLY A 1 79 ? 21.049 10.378 -4.180 1.00 70.62 79 GLY A N 1
ATOM 650 C CA . GLY A 1 79 ? 22.269 9.710 -3.699 1.00 70.62 79 GLY A CA 1
ATOM 651 C C . GLY A 1 79 ? 22.365 8.213 -4.017 1.00 70.62 79 GLY A C 1
ATOM 652 O O . GLY A 1 79 ? 23.471 7.678 -4.036 1.00 70.62 79 GLY A O 1
ATOM 653 N N . MET A 1 80 ? 21.258 7.556 -4.367 1.00 64.62 80 MET A N 1
ATOM 654 C CA . MET A 1 80 ? 21.300 6.281 -5.084 1.00 64.62 80 MET A CA 1
ATOM 655 C C . MET A 1 80 ? 21.504 6.588 -6.577 1.00 64.62 80 MET A C 1
ATOM 657 O O . MET A 1 80 ? 21.096 7.644 -7.069 1.00 64.62 80 MET A O 1
ATOM 661 N N . ASN A 1 81 ? 22.209 5.723 -7.308 1.00 60.09 81 ASN A N 1
ATOM 662 C CA . ASN A 1 81 ? 22.393 5.884 -8.757 1.00 60.09 81 ASN A CA 1
ATOM 663 C C . ASN A 1 81 ? 21.026 5.984 -9.479 1.00 60.09 81 ASN A C 1
ATOM 665 O O . ASN A 1 81 ? 19.990 5.780 -8.862 1.00 60.09 81 ASN A O 1
ATOM 669 N N . LYS A 1 82 ? 21.010 6.334 -10.777 1.00 64.94 82 LYS A N 1
ATOM 670 C CA . LYS A 1 82 ? 19.830 6.692 -11.617 1.00 64.94 82 LYS A CA 1
ATOM 671 C C . LYS A 1 82 ? 18.626 5.717 -11.626 1.00 64.94 82 LYS A C 1
ATOM 673 O O . LYS A 1 82 ? 17.709 5.908 -12.425 1.00 64.94 82 LYS A O 1
ATOM 678 N N . ASN A 1 83 ? 18.624 4.688 -10.799 1.00 73.81 83 ASN A N 1
ATOM 679 C CA . ASN A 1 83 ? 17.574 3.707 -10.671 1.00 73.81 83 ASN A CA 1
ATOM 680 C C . ASN A 1 83 ? 16.327 4.323 -10.025 1.00 73.81 83 ASN A C 1
ATOM 682 O O . ASN A 1 83 ? 16.395 5.118 -9.086 1.00 73.81 83 ASN A O 1
ATOM 686 N N . LEU A 1 84 ? 15.180 3.959 -10.588 1.00 86.44 84 LEU A N 1
ATOM 687 C CA . LEU A 1 84 ? 13.874 4.245 -10.016 1.00 86.44 84 LEU A CA 1
ATOM 688 C C . LEU A 1 84 ? 13.581 3.218 -8.929 1.00 86.44 84 LEU A C 1
ATOM 690 O O . LEU A 1 84 ? 13.914 2.044 -9.090 1.00 86.44 84 LEU A O 1
ATOM 694 N N . MET A 1 85 ? 12.946 3.683 -7.861 1.00 88.88 85 MET A N 1
ATOM 695 C CA . MET A 1 85 ? 12.486 2.854 -6.757 1.00 88.88 85 MET A CA 1
ATOM 696 C C . MET A 1 85 ? 10.983 3.003 -6.585 1.00 88.88 85 MET A C 1
ATOM 698 O O . MET A 1 85 ? 10.404 4.045 -6.901 1.00 88.88 85 MET A O 1
ATOM 702 N N . PHE A 1 86 ? 10.365 1.952 -6.069 1.00 90.50 86 PHE A N 1
ATOM 703 C CA . PHE A 1 86 ? 8.925 1.855 -5.896 1.00 90.50 86 PHE A CA 1
ATOM 704 C C . PHE A 1 86 ? 8.629 1.611 -4.428 1.00 90.50 86 PHE A C 1
ATOM 706 O O . PHE A 1 86 ? 9.252 0.751 -3.811 1.00 90.50 86 PHE A O 1
ATOM 713 N N . LEU A 1 87 ? 7.698 2.369 -3.862 1.00 90.25 87 LEU A N 1
ATOM 714 C CA . LEU A 1 87 ? 7.271 2.133 -2.492 1.00 90.25 87 LEU A CA 1
ATOM 715 C C . LEU A 1 87 ? 6.267 0.984 -2.497 1.00 90.25 87 LEU A C 1
ATOM 717 O O . LEU A 1 87 ? 5.241 1.079 -3.171 1.00 90.25 87 LEU A O 1
ATOM 721 N N . GLN A 1 88 ? 6.557 -0.102 -1.781 1.00 87.00 88 GLN A N 1
ATOM 722 C CA . GLN A 1 88 ? 5.699 -1.290 -1.786 1.00 87.00 88 GLN A CA 1
ATOM 723 C C . GLN A 1 88 ? 4.234 -0.954 -1.443 1.00 87.00 88 GLN A C 1
ATOM 725 O O . GLN A 1 88 ? 3.326 -1.406 -2.138 1.00 87.00 88 GLN A O 1
ATOM 730 N N . SER A 1 89 ? 4.010 -0.086 -0.453 1.00 84.94 89 SER A N 1
ATOM 731 C CA . SER A 1 89 ? 2.678 0.367 -0.027 1.00 84.94 89 SER A CA 1
ATOM 732 C C . SER A 1 89 ? 1.896 1.085 -1.137 1.00 84.94 89 SER A C 1
ATOM 734 O O . SER A 1 89 ? 0.703 0.847 -1.331 1.00 84.94 89 SER A O 1
ATOM 736 N N . GLU A 1 90 ? 2.560 1.912 -1.943 1.00 88.12 90 GLU A N 1
ATOM 737 C CA . GLU A 1 90 ? 1.924 2.577 -3.084 1.00 88.12 90 GLU A CA 1
ATOM 738 C C . GLU A 1 90 ? 1.630 1.626 -4.235 1.00 88.12 90 GLU A C 1
ATOM 740 O O . GLU A 1 90 ? 0.621 1.780 -4.931 1.00 88.12 90 GLU A O 1
ATOM 745 N N . ILE A 1 91 ? 2.497 0.632 -4.437 1.00 89.56 91 ILE A N 1
ATOM 746 C CA . ILE A 1 91 ? 2.241 -0.435 -5.399 1.00 89.56 91 ILE A CA 1
ATOM 747 C C . ILE A 1 91 ? 1.022 -1.248 -4.968 1.00 89.56 91 ILE A C 1
ATOM 749 O O . ILE A 1 91 ? 0.177 -1.550 -5.810 1.00 89.56 91 ILE A O 1
ATOM 753 N N . ASP A 1 92 ? 0.864 -1.534 -3.678 1.00 86.00 92 ASP A N 1
ATOM 754 C CA . ASP A 1 92 ? -0.310 -2.231 -3.150 1.00 86.00 92 ASP A CA 1
ATOM 755 C C . A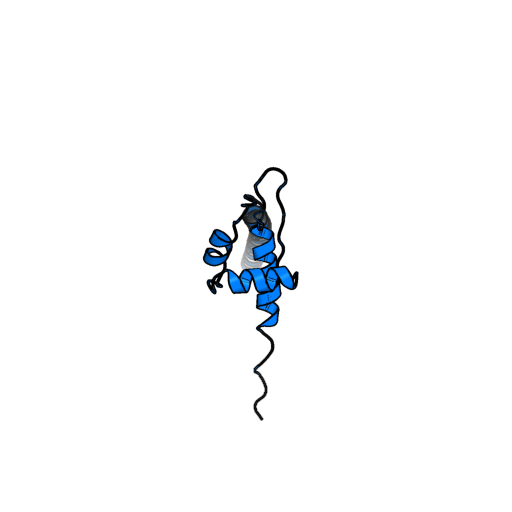SP A 1 92 ? -1.601 -1.435 -3.360 1.00 86.00 92 ASP A C 1
ATOM 757 O O . ASP A 1 92 ? -2.599 -1.970 -3.861 1.00 86.00 92 ASP A O 1
ATOM 761 N N . GLU A 1 93 ? -1.582 -0.133 -3.067 1.00 87.12 93 GLU A N 1
ATOM 762 C CA . GLU A 1 93 ? -2.708 0.750 -3.373 1.00 87.12 93 GLU A CA 1
ATOM 763 C C . GLU A 1 93 ? -3.026 0.792 -4.870 1.00 87.12 93 GLU A C 1
ATOM 765 O O . GLU A 1 93 ? -4.193 0.773 -5.279 1.00 87.12 93 GLU A O 1
ATOM 770 N N . TRP A 1 94 ? -1.991 0.872 -5.704 1.00 88.38 94 TRP A N 1
ATOM 771 C CA . TRP A 1 94 ? -2.128 0.889 -7.152 1.00 88.38 94 TRP A CA 1
ATOM 772 C C . TRP A 1 94 ? -2.733 -0.420 -7.674 1.00 88.38 94 TRP A C 1
ATOM 774 O O . TRP A 1 94 ? -3.654 -0.393 -8.499 1.00 88.38 94 TRP A O 1
ATOM 784 N N . LEU A 1 95 ? -2.285 -1.567 -7.160 1.00 86.25 95 LEU A N 1
ATOM 785 C CA . LEU A 1 95 ? -2.840 -2.880 -7.483 1.00 86.25 95 LEU A CA 1
ATOM 786 C C . LEU A 1 95 ? -4.313 -2.965 -7.079 1.00 86.25 95 LEU A C 1
ATOM 788 O O . LEU A 1 95 ? -5.134 -3.428 -7.874 1.00 86.25 95 LEU A O 1
ATOM 792 N N . LEU A 1 96 ? -4.680 -2.476 -5.891 1.00 83.50 96 LEU A N 1
ATOM 793 C CA . LEU A 1 96 ? -6.068 -2.462 -5.431 1.00 83.50 96 LEU A CA 1
ATOM 794 C C . LEU A 1 96 ? -6.957 -1.601 -6.344 1.00 83.50 96 LEU A C 1
ATOM 796 O O . LEU A 1 96 ? -8.008 -2.062 -6.796 1.00 83.50 96 LEU A O 1
ATOM 800 N N . LYS A 1 97 ? -6.504 -0.390 -6.696 1.00 82.94 97 LYS A N 1
ATOM 801 C CA . LYS A 1 97 ? -7.215 0.526 -7.609 1.00 82.94 97 LYS A CA 1
ATOM 802 C C . LYS A 1 97 ? -7.407 -0.078 -9.004 1.00 82.94 97 LYS A C 1
ATOM 804 O O . LYS A 1 97 ? -8.457 0.120 -9.617 1.00 82.94 97 LYS A O 1
ATOM 809 N N . ASN A 1 98 ? -6.430 -0.827 -9.519 1.00 76.12 98 ASN A N 1
ATOM 810 C CA . ASN A 1 98 ? -6.529 -1.444 -10.846 1.00 76.12 98 ASN A CA 1
ATOM 811 C C . ASN A 1 98 ? -7.273 -2.787 -10.853 1.00 76.12 98 ASN A C 1
ATOM 813 O O . ASN A 1 98 ? -7.916 -3.096 -11.853 1.00 76.12 98 ASN A O 1
ATOM 817 N N . ARG A 1 99 ? -7.301 -3.543 -9.745 1.00 66.25 99 ARG A N 1
ATOM 818 C CA . ARG A 1 99 ? -8.180 -4.723 -9.606 1.00 66.25 99 ARG A CA 1
ATOM 819 C C . ARG A 1 99 ? -9.658 -4.349 -9.728 1.00 66.25 99 ARG A C 1
ATOM 821 O O . ARG A 1 99 ? -10.413 -5.065 -10.380 1.00 66.25 99 ARG A O 1
ATOM 828 N N . VAL A 1 100 ? -10.055 -3.195 -9.185 1.00 55.00 100 VAL A N 1
ATOM 829 C CA . VAL A 1 100 ? -11.427 -2.662 -9.299 1.00 55.00 100 VAL A CA 1
ATOM 830 C C . VAL A 1 100 ? -11.809 -2.336 -10.753 1.00 55.00 100 VAL A C 1
ATOM 832 O O . VAL A 1 100 ? -12.984 -2.381 -11.103 1.00 55.00 100 VAL A O 1
ATOM 835 N N . LYS A 1 101 ? -10.842 -2.071 -11.642 1.00 51.06 101 LYS A N 1
ATOM 836 C CA . LYS A 1 101 ? -11.121 -1.818 -13.068 1.00 51.06 101 LYS A CA 1
ATOM 837 C C . LYS A 1 101 ? -11.411 -3.096 -13.871 1.00 51.06 101 LYS A C 1
ATOM 839 O O . LYS A 1 101 ? -12.017 -2.995 -14.933 1.00 51.06 101 LYS A O 1
ATOM 844 N N . THR A 1 102 ? -11.043 -4.276 -13.363 1.00 39.88 102 THR A N 1
ATOM 845 C CA . THR A 1 102 ? -11.265 -5.576 -14.031 1.00 39.88 102 THR A CA 1
ATOM 846 C C . THR A 1 102 ? -12.633 -6.205 -13.723 1.00 39.88 102 THR A C 1
ATOM 848 O O . THR A 1 102 ? -13.030 -7.144 -14.402 1.00 39.88 102 THR A O 1
ATOM 851 N N . SER A 1 103 ? -13.417 -5.690 -12.767 1.00 38.44 103 SER A N 1
ATOM 852 C CA . SER A 1 103 ? -14.736 -6.260 -12.426 1.00 38.44 103 SER A CA 1
ATOM 853 C C . SER A 1 103 ? -15.922 -5.692 -13.222 1.00 38.44 103 SER A C 1
ATOM 855 O O . SER A 1 103 ? -17.073 -5.946 -12.870 1.00 38.44 103 SER A O 1
ATOM 857 N N . LYS A 1 104 ? -15.683 -4.937 -14.304 1.00 44.44 104 LYS A N 1
ATOM 858 C CA . LYS A 1 104 ? -16.748 -4.493 -15.218 1.00 44.44 104 LYS A CA 1
ATOM 859 C C . LYS A 1 104 ? -16.686 -5.267 -16.539 1.00 44.44 104 LYS A C 1
ATOM 861 O O . LYS A 1 104 ? -15.746 -5.081 -17.307 1.00 44.44 104 LYS A O 1
ATOM 866 N N . SER A 1 105 ? -17.763 -6.009 -16.823 1.00 44.53 105 SER A N 1
ATOM 867 C CA . SER A 1 105 ? -18.023 -6.934 -17.953 1.00 44.53 105 SER A CA 1
ATOM 868 C C . SER A 1 105 ? -17.680 -8.377 -17.563 1.00 44.53 105 SER A C 1
ATOM 870 O O . SER A 1 105 ? -16.519 -8.686 -17.351 1.00 44.53 105 SER A O 1
ATOM 872 N N . LEU A 1 106 ? -18.634 -9.296 -17.382 1.00 50.81 106 LEU A N 1
ATOM 873 C CA . LEU A 1 106 ? -19.617 -9.746 -18.370 1.00 50.81 106 LEU A CA 1
ATOM 874 C C . LEU A 1 106 ? -20.918 -10.234 -17.688 1.00 50.81 106 LEU A C 1
ATOM 876 O O . LEU A 1 106 ? -21.017 -11.401 -17.332 1.00 50.81 106 LEU A O 1
ATOM 880 N N . ASP A 1 107 ? -21.930 -9.376 -17.575 1.00 52.38 107 ASP A N 1
ATOM 881 C CA . ASP A 1 107 ? -23.324 -9.804 -17.395 1.00 52.38 107 ASP A CA 1
ATOM 882 C C . ASP A 1 107 ? -24.153 -9.106 -18.467 1.00 52.38 107 ASP A C 1
ATOM 884 O O . ASP A 1 107 ? -24.253 -7.879 -18.498 1.00 52.38 107 ASP A O 1
ATOM 888 N N . GLY A 1 108 ? -24.692 -9.893 -19.392 1.00 44.22 108 GLY A N 1
ATOM 889 C CA . GLY A 1 108 ? -25.525 -9.383 -20.474 1.00 44.22 108 GLY A CA 1
ATOM 890 C C . GLY A 1 108 ? -25.334 -10.157 -21.764 1.00 44.22 108 GLY A C 1
ATOM 891 O O . GLY A 1 108 ? -24.857 -9.605 -22.753 1.00 44.22 108 GLY A O 1
ATOM 892 N N . LYS A 1 109 ? -25.715 -11.435 -21.762 1.00 38.03 109 LYS A N 1
ATOM 893 C CA . LYS A 1 109 ? -26.067 -12.119 -23.005 1.00 38.03 109 LYS A CA 1
ATOM 894 C C . LYS A 1 109 ? -27.600 -12.164 -23.090 1.00 38.03 109 LYS A C 1
ATOM 896 O O . LYS A 1 109 ? -28.197 -12.646 -22.127 1.00 38.03 109 LYS A O 1
ATOM 901 N N . PRO A 1 110 ? -28.221 -11.628 -24.155 1.00 57.22 110 PRO A N 1
ATOM 902 C CA . PRO A 1 110 ? -29.637 -11.850 -24.429 1.00 57.22 110 PRO A CA 1
ATOM 903 C C . PRO A 1 110 ? -29.911 -13.301 -24.843 1.00 57.22 110 PRO A C 1
ATOM 905 O O . PRO A 1 110 ? -28.989 -13.955 -25.393 1.00 57.22 110 PRO A O 1
#

Foldseek 3Di:
DVVVVVVVVVVVVVVVVVVVVVVVVVVVVVVVVVVCVLPVDFDKDFLCRVLVLDPVSDDSVVVVVCVVVVLADWDDDPPPPPTIIHGVSSNVVSVVVVVVVPPPDDDDDD

Sequence (110 aa):
MATEQTNQISQLQEEVAQLRATLQEVLARVKDIQIYQWHGNDHWLSVEDLCEYIPSHPAKQTVYGWLCRYDIPAYRIPGMNKNLMFLQSEIDEWLLKNRVKTSKSLDGKP